Protein AF-B1V2M3-F1 (afdb_monomer)

InterPro domains:
  IPR053918 Domain of unknown function DUF6980 [PF22400] (13-69)

Nearest PDB structures (foldseek):
  5xri-assembly1_A-2  TM=4.148E-01  e=2.309E+00  Homo sapiens
  5xrn-assembly1_A-2  TM=4.129E-01  e=2.309E+00  Homo sapiens
  5xrj-assembly1_A  TM=4.052E-01  e=2.779E+00  Homo sapiens
  2dyc-assembly1_A  TM=4.418E-01  e=8.987E+00  Mus musculus
  8ato-assembly1_A  TM=3.778E-01  e=8.987E+00  Homo sapiens

Organism: NCBI:txid488537

Mean predicted aligned error: 5.08 Å

Structure (mmCIF, N/CA/C/O backbone):
data_AF-B1V2M3-F1
#
_entry.id   AF-B1V2M3-F1
#
loop_
_atom_site.group_PDB
_atom_site.id
_atom_site.type_symbol
_atom_site.label_atom_id
_atom_site.label_alt_id
_atom_site.label_comp_id
_atom_site.label_asym_id
_atom_site.label_entity_id
_atom_site.label_seq_id
_atom_site.pdbx_PDB_ins_code
_atom_site.Cartn_x
_atom_site.Cartn_y
_atom_site.Cartn_z
_atom_site.occupancy
_atom_site.B_iso_or_equiv
_atom_site.auth_seq_id
_atom_site.auth_comp_id
_atom_site.auth_asym_id
_atom_site.auth_atom_id
_atom_site.pdbx_PDB_model_num
ATOM 1 N N . MET A 1 1 ? -4.036 1.138 17.346 1.00 62.03 1 MET A N 1
ATOM 2 C CA . MET A 1 1 ? -3.816 -0.022 16.449 1.00 62.03 1 MET A CA 1
ATOM 3 C C . MET A 1 1 ? -2.397 -0.544 16.623 1.00 62.03 1 MET A C 1
ATOM 5 O O . MET A 1 1 ? -1.498 0.269 16.770 1.00 62.03 1 MET A O 1
ATOM 9 N N . ASN A 1 2 ? -2.187 -1.865 16.604 1.00 83.19 2 ASN A N 1
ATOM 10 C CA . ASN A 1 2 ? -0.848 -2.478 16.714 1.00 83.19 2 ASN A CA 1
ATOM 11 C C . ASN A 1 2 ? -0.195 -2.760 15.340 1.00 83.19 2 ASN A C 1
ATOM 13 O O . ASN A 1 2 ? 0.840 -3.410 15.250 1.00 83.19 2 ASN A O 1
ATOM 17 N N . CYS A 1 3 ? -0.831 -2.320 14.251 1.00 92.00 3 CYS A N 1
ATOM 18 C CA . CYS A 1 3 ? -0.347 -2.511 12.890 1.00 92.00 3 CYS A CA 1
ATOM 19 C C . CYS A 1 3 ? 0.430 -1.275 12.427 1.00 92.00 3 CYS A C 1
ATOM 21 O O . CYS A 1 3 ? -0.119 -0.175 12.401 1.00 92.00 3 CYS A O 1
ATOM 23 N N . ASP A 1 4 ? 1.675 -1.466 11.989 1.00 93.19 4 ASP A N 1
ATOM 24 C CA . ASP A 1 4 ? 2.516 -0.386 11.456 1.00 93.19 4 ASP A CA 1
ATOM 25 C C . ASP A 1 4 ? 1.916 0.314 10.228 1.00 93.19 4 ASP A C 1
ATOM 27 O O . ASP A 1 4 ? 2.192 1.488 9.984 1.00 93.19 4 ASP A O 1
ATOM 31 N N . PHE A 1 5 ? 1.091 -0.397 9.461 1.00 92.69 5 PHE A N 1
ATOM 32 C CA . PHE A 1 5 ? 0.423 0.129 8.272 1.00 92.69 5 PHE A CA 1
ATOM 33 C C . PHE A 1 5 ? -0.831 0.937 8.603 1.00 92.69 5 PHE A C 1
ATOM 35 O O . PHE A 1 5 ? -1.332 1.633 7.736 1.00 92.69 5 PHE A O 1
ATOM 42 N N . CYS A 1 6 ? -1.327 0.877 9.840 1.00 90.69 6 CYS A N 1
ATOM 43 C CA . CYS A 1 6 ? -2.521 1.611 10.259 1.00 90.69 6 CYS A CA 1
ATOM 44 C C . CYS A 1 6 ? -2.189 2.779 11.195 1.00 90.69 6 CYS A C 1
ATOM 46 O O . CYS A 1 6 ? -2.927 3.056 12.139 1.00 90.69 6 CYS A O 1
ATOM 48 N N . LYS A 1 7 ? -1.029 3.407 10.999 1.00 86.94 7 LYS A N 1
ATOM 49 C CA . LYS A 1 7 ? -0.654 4.609 11.742 1.00 86.94 7 LYS A CA 1
ATOM 50 C C . LYS A 1 7 ? -1.340 5.812 11.107 1.00 86.94 7 LYS A C 1
ATOM 52 O O . LYS A 1 7 ? -1.358 5.944 9.889 1.00 86.94 7 LYS A O 1
ATOM 57 N N . GLU A 1 8 ? -1.897 6.674 11.939 1.00 82.38 8 GLU A N 1
ATOM 58 C CA . GLU A 1 8 ? -2.436 7.954 11.495 1.00 82.38 8 GLU A CA 1
ATOM 59 C C . GLU A 1 8 ? -1.315 9.004 11.463 1.00 82.38 8 GLU A C 1
ATOM 61 O O . GLU A 1 8 ? -0.418 8.969 12.314 1.00 82.38 8 GLU A O 1
ATOM 66 N N . PRO A 1 9 ? -1.336 9.948 10.505 1.00 86.31 9 PRO A N 1
ATOM 67 C CA . PRO A 1 9 ? -2.242 10.018 9.349 1.00 86.31 9 PRO A CA 1
ATOM 68 C C . PRO A 1 9 ? -1.795 9.135 8.170 1.00 86.31 9 PRO A C 1
ATOM 70 O O . PRO A 1 9 ? -2.546 8.941 7.214 1.00 86.31 9 PRO A O 1
ATOM 73 N N . PHE A 1 10 ? -0.567 8.615 8.225 1.00 87.94 10 PHE A N 1
ATOM 74 C CA . PHE A 1 10 ? 0.026 7.796 7.175 1.00 87.94 10 PHE A CA 1
ATOM 75 C C . PHE A 1 10 ? 0.603 6.512 7.765 1.00 87.94 10 PHE A C 1
ATOM 77 O O . PHE A 1 10 ? 1.442 6.529 8.672 1.00 87.94 10 PHE A O 1
ATOM 84 N N . GLY A 1 11 ? 0.162 5.389 7.212 1.00 88.62 11 GLY A N 1
ATOM 85 C CA . GLY A 1 11 ? 0.728 4.085 7.479 1.00 88.62 11 GLY A CA 1
ATOM 86 C C . GLY A 1 11 ? 2.164 3.973 6.983 1.00 88.62 11 GLY A C 1
ATOM 87 O O . GLY A 1 11 ? 2.630 4.745 6.146 1.00 88.62 11 GLY A O 1
ATOM 88 N N . LYS A 1 12 ? 2.867 2.953 7.472 1.00 93.38 12 LYS A N 1
ATOM 89 C CA . LYS A 1 12 ? 4.177 2.568 6.945 1.00 93.38 12 LYS A CA 1
ATOM 90 C C . LYS A 1 12 ? 4.121 2.328 5.428 1.00 93.38 12 LYS A C 1
ATOM 92 O O . LYS A 1 12 ? 3.225 1.644 4.938 1.00 93.38 12 LYS A O 1
ATOM 97 N N . GLU A 1 13 ? 5.116 2.835 4.707 1.00 94.62 13 GLU A N 1
ATOM 98 C CA . GLU A 1 13 ? 5.290 2.550 3.282 1.00 94.62 13 GLU A CA 1
ATOM 99 C C . GLU A 1 13 ? 5.611 1.067 3.035 1.00 94.62 13 GLU A C 1
ATOM 101 O O . GLU A 1 13 ? 6.332 0.415 3.799 1.00 94.62 13 GLU A O 1
ATOM 106 N N . PHE A 1 14 ? 5.099 0.533 1.930 1.00 94.81 14 PHE A N 1
ATOM 107 C CA . PHE A 1 14 ? 5.403 -0.802 1.435 1.00 94.81 14 PHE A CA 1
ATOM 108 C C . PHE A 1 14 ? 5.745 -0.774 -0.052 1.00 94.81 14 PHE A C 1
ATOM 110 O O . PHE A 1 14 ? 5.257 0.055 -0.817 1.00 94.81 14 PHE A O 1
ATOM 117 N N . LYS A 1 15 ? 6.604 -1.709 -0.465 1.00 94.81 15 LYS A N 1
ATOM 118 C CA . LYS A 1 15 ? 7.050 -1.833 -1.854 1.00 94.81 15 LYS A CA 1
ATOM 119 C C . LYS A 1 15 ? 5.999 -2.540 -2.703 1.00 94.81 15 LYS A C 1
ATOM 121 O O . LYS A 1 15 ? 5.424 -3.539 -2.272 1.00 94.81 15 LYS A O 1
ATOM 126 N N . ILE A 1 16 ? 5.826 -2.065 -3.931 1.00 92.06 16 ILE A N 1
ATOM 127 C CA . ILE A 1 16 ? 5.066 -2.738 -4.983 1.00 92.06 16 ILE A CA 1
ATOM 128 C C . ILE A 1 16 ? 6.072 -3.424 -5.906 1.00 92.06 16 ILE A C 1
ATOM 130 O O . ILE A 1 16 ? 6.979 -2.792 -6.447 1.00 92.06 16 ILE A O 1
ATOM 134 N N . ASN A 1 17 ? 5.936 -4.740 -6.059 1.00 89.50 17 ASN A N 1
ATOM 135 C CA . ASN A 1 17 ? 6.810 -5.511 -6.937 1.00 89.50 17 ASN A CA 1
ATOM 136 C C . ASN A 1 17 ? 6.483 -5.240 -8.408 1.00 89.50 17 ASN A C 1
ATOM 138 O O . ASN A 1 17 ? 5.324 -5.044 -8.770 1.00 89.50 17 ASN A O 1
ATOM 142 N N . LYS A 1 18 ? 7.516 -5.285 -9.258 1.00 85.81 18 LYS A N 1
ATOM 143 C CA . LYS A 1 18 ? 7.380 -5.052 -10.697 1.00 85.81 18 LYS A CA 1
ATOM 144 C C . LYS A 1 18 ? 6.485 -6.127 -11.329 1.00 85.81 18 LYS A C 1
ATOM 146 O O . LYS A 1 18 ? 6.758 -7.320 -11.205 1.00 85.81 18 LYS A O 1
ATOM 151 N N . SER A 1 19 ? 5.452 -5.696 -12.044 1.00 86.38 19 SER A N 1
ATOM 152 C CA . SER A 1 19 ? 4.702 -6.531 -12.982 1.00 86.38 19 SER A CA 1
ATOM 153 C C . SER A 1 19 ? 5.637 -7.117 -14.056 1.00 86.38 19 SER A C 1
ATOM 155 O O . SER A 1 19 ? 6.578 -6.433 -14.465 1.00 86.38 19 SER A O 1
ATOM 157 N N . PRO A 1 20 ? 5.380 -8.341 -14.562 1.00 87.12 20 PRO A N 1
ATOM 158 C CA . PRO A 1 20 ? 6.107 -8.901 -15.707 1.00 87.12 20 PRO A CA 1
ATOM 159 C C . PRO A 1 20 ? 6.017 -8.034 -16.967 1.00 87.12 20 PRO A C 1
ATOM 161 O O . PRO A 1 20 ? 6.868 -8.127 -17.847 1.00 87.12 20 PRO A O 1
ATOM 164 N N . ASN A 1 21 ? 4.983 -7.197 -17.056 1.00 86.62 21 ASN A N 1
ATOM 165 C CA . ASN A 1 21 ? 4.814 -6.262 -18.152 1.00 86.62 21 ASN A CA 1
ATOM 166 C C . ASN A 1 21 ? 5.776 -5.076 -18.002 1.00 86.62 21 ASN A C 1
ATOM 168 O O . ASN A 1 21 ? 5.896 -4.495 -16.920 1.00 86.62 21 ASN A O 1
ATOM 172 N N . ASP A 1 22 ? 6.413 -4.669 -19.100 1.00 76.31 22 ASP A N 1
ATOM 173 C CA . ASP A 1 22 ? 7.381 -3.567 -19.104 1.00 76.31 22 ASP A CA 1
ATOM 174 C C . ASP A 1 22 ? 6.709 -2.194 -19.259 1.00 76.31 22 ASP A C 1
ATOM 176 O O . ASP A 1 22 ? 7.023 -1.404 -20.145 1.00 76.31 22 ASP A O 1
ATOM 180 N N . PHE A 1 23 ? 5.734 -1.926 -18.392 1.00 84.12 23 PHE A N 1
ATOM 181 C CA . PHE A 1 23 ? 5.103 -0.617 -18.278 1.00 84.12 23 PHE A CA 1
ATOM 182 C C . PHE A 1 23 ? 5.662 0.141 -17.077 1.00 84.12 23 PHE A C 1
ATOM 184 O O . PHE A 1 23 ? 6.044 -0.446 -16.055 1.00 84.12 23 PHE A O 1
ATOM 191 N N . GLU A 1 24 ? 5.663 1.468 -17.187 1.00 85.38 24 GLU A N 1
ATOM 192 C CA . GLU A 1 24 ? 5.871 2.319 -16.026 1.00 85.38 24 GLU A CA 1
ATOM 193 C C . GLU A 1 24 ? 4.769 2.062 -14.994 1.00 85.38 24 GLU A C 1
ATOM 195 O O . GLU A 1 24 ? 3.582 2.082 -15.317 1.00 85.38 24 GLU 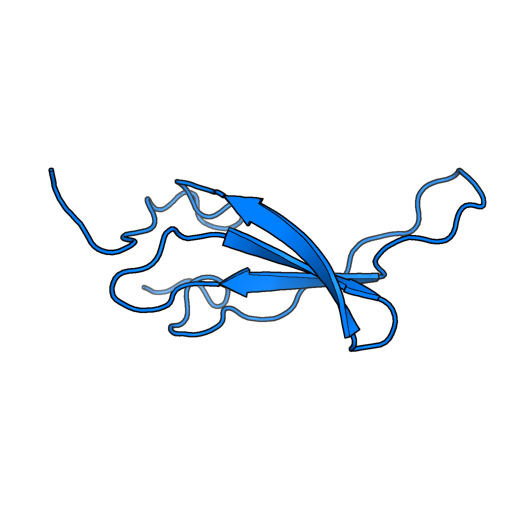A O 1
ATOM 200 N N . GLN A 1 25 ? 5.163 1.825 -13.745 1.00 90.00 25 GLN A N 1
ATOM 201 C CA . GLN A 1 25 ? 4.242 1.454 -12.676 1.00 90.00 25 GLN A CA 1
ATOM 202 C C . GLN A 1 25 ? 4.666 2.067 -11.337 1.00 90.00 25 GLN A C 1
ATOM 204 O O . GLN A 1 25 ? 5.835 2.443 -11.183 1.00 90.00 25 GLN A O 1
ATOM 209 N N . PRO A 1 26 ? 3.743 2.163 -10.368 1.00 94.25 26 PRO A N 1
ATOM 210 C CA . PRO A 1 26 ? 4.076 2.509 -8.993 1.00 94.25 26 PRO A CA 1
ATOM 211 C C . PRO A 1 26 ? 5.084 1.520 -8.396 1.00 94.25 26 PRO A C 1
ATOM 213 O O . PRO A 1 26 ? 5.025 0.323 -8.672 1.00 94.25 26 PRO A O 1
ATOM 216 N N . ASN A 1 27 ? 6.001 2.013 -7.568 1.00 93.69 27 ASN A N 1
ATOM 217 C CA . ASN A 1 27 ? 7.028 1.206 -6.904 1.00 93.69 27 ASN A CA 1
ATOM 218 C C . ASN A 1 27 ? 6.829 1.114 -5.385 1.00 93.69 27 ASN A C 1
ATOM 220 O O . ASN A 1 27 ? 7.385 0.221 -4.743 1.00 93.69 27 ASN A O 1
ATOM 224 N N . GLU A 1 28 ? 6.029 2.010 -4.813 1.00 95.88 28 GLU A N 1
ATOM 225 C CA . GLU A 1 28 ? 5.767 2.116 -3.379 1.00 95.88 28 GLU A CA 1
ATOM 226 C C . GLU A 1 28 ? 4.299 2.497 -3.149 1.00 95.88 28 GLU A C 1
ATOM 228 O O . GLU A 1 28 ? 3.628 3.011 -4.045 1.00 95.88 28 GLU A O 1
ATOM 233 N N . ALA A 1 29 ? 3.779 2.233 -1.957 1.00 96.62 29 ALA A N 1
ATOM 234 C CA . ALA A 1 29 ? 2.464 2.687 -1.529 1.00 96.62 29 ALA A CA 1
ATOM 235 C C . ALA A 1 29 ? 2.386 2.792 -0.006 1.00 96.62 29 ALA A C 1
ATOM 237 O O . ALA A 1 29 ? 3.203 2.217 0.712 1.00 96.62 29 ALA A O 1
ATOM 238 N N . PHE A 1 30 ? 1.387 3.513 0.490 1.00 95.94 30 PHE A N 1
ATOM 239 C CA . PHE A 1 30 ? 1.076 3.592 1.916 1.00 95.94 30 PHE A CA 1
ATOM 240 C C . PHE A 1 30 ? -0.432 3.715 2.134 1.00 95.94 30 PHE A C 1
ATOM 242 O O . PHE A 1 30 ? -1.178 4.077 1.222 1.00 95.94 30 PHE A O 1
ATOM 249 N N . ILE A 1 31 ? -0.878 3.399 3.351 1.00 95.12 31 ILE A N 1
ATOM 250 C CA . ILE 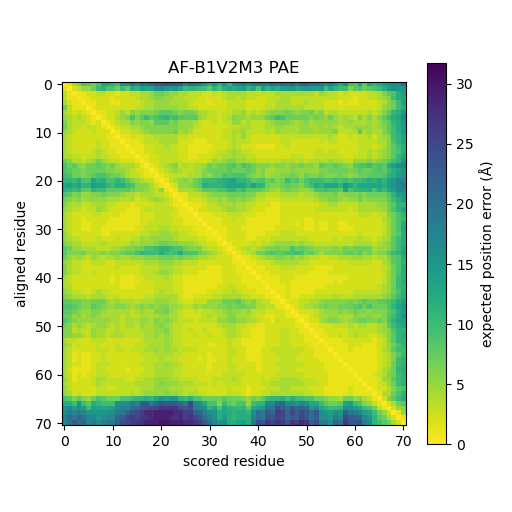A 1 31 ? -2.271 3.604 3.750 1.00 95.12 31 ILE A CA 1
ATOM 251 C C . ILE A 1 31 ? -2.435 5.035 4.260 1.00 95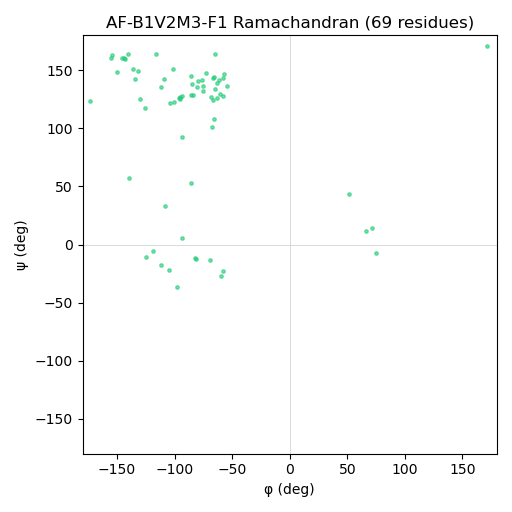.12 31 ILE A C 1
ATOM 253 O O . ILE A 1 31 ? -1.687 5.484 5.124 1.00 95.12 31 ILE A O 1
ATOM 257 N N . TYR A 1 32 ? -3.424 5.734 3.731 1.00 94.12 32 TYR A N 1
ATOM 258 C CA . TYR A 1 32 ? -3.848 7.060 4.140 1.00 94.12 32 TYR A CA 1
ATOM 259 C C . TYR A 1 32 ? -5.021 6.955 5.122 1.00 94.12 32 TYR A C 1
ATOM 261 O O . TYR A 1 32 ? -6.012 6.285 4.829 1.00 94.12 32 TYR A O 1
ATOM 269 N N . LEU A 1 33 ? -4.881 7.585 6.290 1.00 90.81 33 LEU A N 1
ATOM 270 C CA . LEU A 1 33 ? -5.813 7.533 7.422 1.00 90.81 33 LEU A CA 1
ATOM 271 C C . LEU A 1 33 ? -5.951 8.921 8.065 1.00 90.81 33 LEU A C 1
ATOM 273 O O . LEU A 1 33 ? -5.635 9.094 9.240 1.00 90.81 33 LEU A O 1
ATOM 277 N N . MET A 1 34 ? -6.356 9.939 7.300 1.00 86.38 34 MET A N 1
ATOM 278 C CA . MET A 1 34 ? -6.667 11.239 7.906 1.00 86.38 34 MET A CA 1
ATOM 279 C C . MET A 1 34 ? -8.024 11.223 8.610 1.00 86.38 34 MET A C 1
ATOM 281 O O . MET A 1 34 ? -9.000 10.639 8.135 1.00 86.38 34 MET A O 1
ATOM 285 N N . GLU A 1 35 ? -8.075 11.908 9.752 1.00 79.25 35 GLU A N 1
ATOM 286 C CA . GLU A 1 35 ? -9.305 12.125 10.503 1.00 79.25 35 GLU A CA 1
ATOM 287 C C . GLU A 1 35 ? -10.333 12.835 9.604 1.00 79.2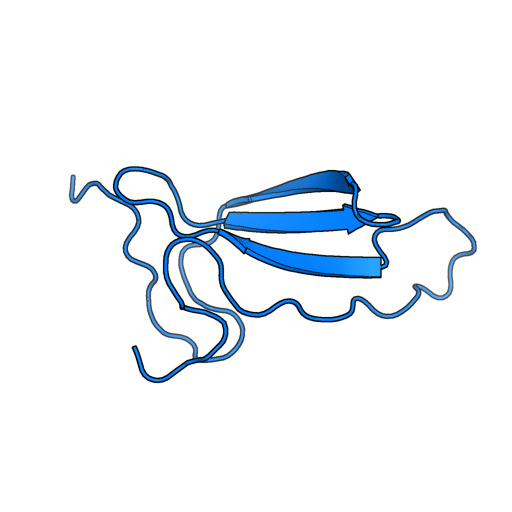5 35 GLU A C 1
ATOM 289 O O . GLU A 1 35 ? -10.039 13.879 9.021 1.00 79.25 35 GLU A O 1
ATOM 294 N N . ASN A 1 36 ? -11.549 12.285 9.510 1.00 80.75 36 ASN A N 1
ATOM 295 C CA . ASN A 1 36 ? -12.639 12.774 8.644 1.00 80.75 36 ASN A CA 1
ATOM 296 C C . ASN A 1 36 ? -12.471 12.565 7.133 1.00 80.75 36 ASN A C 1
ATOM 298 O O . ASN A 1 36 ? -13.239 13.151 6.369 1.00 80.75 36 ASN A O 1
ATOM 302 N N . ASP A 1 37 ? -11.535 11.720 6.706 1.00 86.69 37 ASP A N 1
ATOM 303 C CA . ASP A 1 37 ? -11.441 11.290 5.310 1.00 86.69 37 ASP A CA 1
ATOM 304 C C . ASP A 1 37 ? -11.678 9.780 5.167 1.00 86.69 37 ASP A C 1
ATOM 306 O O . ASP A 1 37 ? -11.647 9.026 6.146 1.00 86.69 37 ASP A O 1
ATOM 310 N N . THR A 1 38 ? -11.938 9.331 3.941 1.00 91.25 38 THR A N 1
ATOM 311 C CA . THR A 1 38 ? -12.069 7.909 3.627 1.00 91.25 38 THR A CA 1
ATOM 312 C C . THR A 1 38 ? -10.678 7.272 3.606 1.00 91.25 38 THR A C 1
ATOM 314 O O . THR A 1 38 ? -9.761 7.819 2.987 1.00 91.25 38 THR A O 1
ATOM 317 N N . PRO A 1 39 ? -10.466 6.122 4.274 1.00 93.75 39 PRO A N 1
ATOM 318 C CA . PRO A 1 39 ? -9.174 5.464 4.255 1.00 93.75 39 PRO A CA 1
AT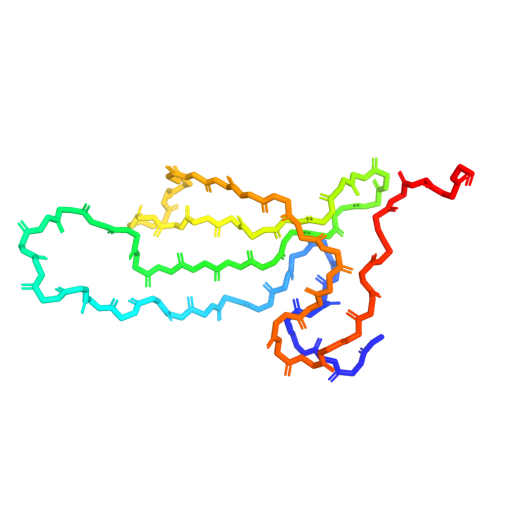OM 319 C C . PRO A 1 39 ? -8.834 5.037 2.833 1.00 93.75 39 PRO A C 1
ATOM 321 O O . PRO A 1 39 ? -9.684 4.505 2.120 1.00 93.75 39 PRO A O 1
ATOM 324 N N . GLY A 1 40 ? -7.582 5.211 2.435 1.00 95.38 40 GLY A N 1
ATOM 325 C CA . GLY A 1 40 ? -7.157 4.914 1.072 1.00 95.38 40 GLY A CA 1
ATOM 326 C C . GLY A 1 40 ? -5.786 4.269 1.013 1.00 95.38 40 GLY A C 1
ATOM 327 O O . GLY A 1 40 ? -5.018 4.312 1.969 1.00 95.38 40 GLY A O 1
ATOM 328 N N . ILE A 1 41 ? -5.458 3.677 -0.129 1.00 96.44 41 ILE A N 1
ATOM 329 C CA . ILE A 1 41 ? -4.079 3.334 -0.476 1.00 96.44 41 ILE A CA 1
ATOM 330 C C . ILE A 1 41 ? -3.602 4.355 -1.496 1.00 96.44 41 ILE A C 1
ATOM 332 O O . ILE A 1 41 ? -4.196 4.492 -2.564 1.00 96.44 41 ILE A O 1
ATOM 336 N N . VAL A 1 42 ? -2.519 5.055 -1.173 1.00 96.38 42 VAL A N 1
ATOM 337 C CA . VAL A 1 42 ? -1.865 5.996 -2.083 1.00 96.38 42 VAL A CA 1
ATOM 338 C C . VAL A 1 42 ? -0.728 5.272 -2.789 1.00 96.38 42 VAL A C 1
ATOM 340 O O . VAL A 1 42 ? 0.132 4.672 -2.145 1.00 96.38 42 VAL A O 1
ATOM 343 N N . LEU A 1 43 ? -0.731 5.329 -4.118 1.00 96.50 43 LEU A N 1
ATOM 344 C CA . LEU A 1 43 ? 0.276 4.724 -4.982 1.00 96.50 43 LEU A CA 1
ATOM 345 C C . LEU A 1 43 ? 1.364 5.743 -5.306 1.00 96.50 43 LEU A C 1
ATOM 347 O O . LEU A 1 43 ? 1.085 6.829 -5.820 1.00 96.50 43 LEU A O 1
ATOM 351 N N . MET A 1 44 ? 2.613 5.361 -5.081 1.00 95.69 44 MET A N 1
ATOM 352 C CA . MET A 1 44 ? 3.784 6.203 -5.271 1.00 95.69 44 MET A CA 1
ATOM 353 C C . MET A 1 44 ? 4.621 5.697 -6.443 1.00 95.69 44 MET A C 1
ATOM 355 O O . MET A 1 44 ? 4.897 4.504 -6.578 1.00 95.69 44 MET A O 1
ATOM 359 N N . LYS A 1 45 ? 5.056 6.632 -7.284 1.00 93.06 45 LYS A N 1
ATOM 360 C CA . LYS A 1 45 ? 6.043 6.423 -8.339 1.00 93.06 45 LYS A CA 1
ATOM 361 C C . LYS A 1 45 ? 7.158 7.440 -8.140 1.00 93.06 45 LYS A C 1
ATOM 363 O O . LYS A 1 45 ? 6.911 8.639 -8.222 1.00 93.06 45 LYS A O 1
ATOM 368 N N . ASN A 1 46 ? 8.380 6.979 -7.879 1.00 87.38 46 ASN A N 1
ATOM 369 C CA . ASN A 1 46 ? 9.549 7.851 -7.682 1.00 87.38 46 ASN A CA 1
ATOM 370 C C . ASN A 1 46 ? 9.303 8.969 -6.643 1.00 87.38 46 ASN A C 1
ATOM 372 O O . ASN A 1 46 ? 9.675 10.118 -6.871 1.00 87.38 46 ASN A O 1
ATOM 376 N N . LYS A 1 47 ? 8.672 8.634 -5.505 1.00 85.19 47 LYS A N 1
ATOM 377 C CA . LYS A 1 47 ? 8.286 9.570 -4.424 1.00 85.19 47 LYS A CA 1
ATOM 378 C C . LYS A 1 47 ? 7.217 10.608 -4.791 1.00 85.19 47 LYS A C 1
ATOM 380 O O . LYS A 1 47 ? 6.975 11.533 -4.021 1.00 85.19 47 LYS A O 1
ATOM 385 N N . SER A 1 48 ? 6.552 10.463 -5.932 1.00 90.88 48 SER A N 1
ATOM 386 C CA . SER A 1 48 ? 5.380 11.259 -6.302 1.00 90.88 48 SER A CA 1
ATOM 387 C C . SER A 1 48 ? 4.120 10.404 -6.264 1.00 90.88 48 SER A C 1
ATOM 389 O O . SER A 1 48 ? 4.154 9.234 -6.650 1.00 90.88 48 SER A O 1
ATOM 391 N N . SER A 1 49 ? 3.002 10.979 -5.819 1.00 92.12 49 SER A N 1
ATOM 392 C CA . SER A 1 49 ? 1.707 10.304 -5.899 1.00 92.12 49 SER A CA 1
ATOM 393 C C . SER A 1 49 ? 1.313 10.110 -7.365 1.00 92.12 49 SER A C 1
ATOM 395 O O . SER A 1 49 ? 1.459 11.000 -8.200 1.00 92.12 49 SER A O 1
ATOM 397 N N . SER A 1 50 ? 0.855 8.905 -7.684 1.00 94.12 50 SER A N 1
ATOM 398 C CA . SER A 1 50 ? 0.526 8.467 -9.048 1.00 94.12 50 SER A CA 1
ATOM 399 C C . SER A 1 50 ? -0.905 7.947 -9.183 1.00 94.12 50 SER A C 1
ATOM 401 O O . SER A 1 50 ? -1.395 7.759 -10.293 1.00 94.12 50 SER A O 1
ATOM 403 N N . GLY A 1 51 ? -1.586 7.738 -8.058 1.00 93.81 51 GLY A N 1
ATOM 404 C CA . GLY A 1 51 ? -2.963 7.273 -7.995 1.00 93.81 51 GLY A 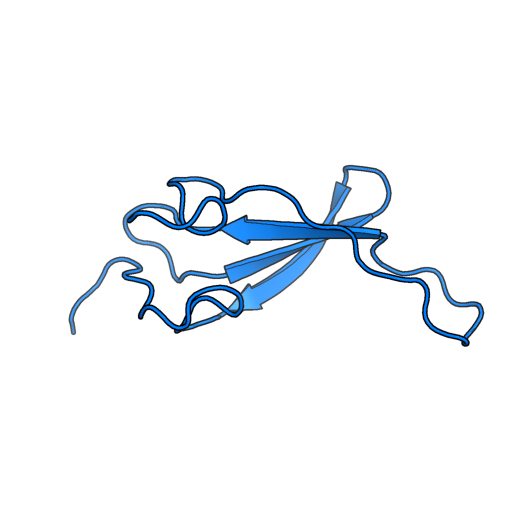CA 1
ATOM 405 C C . GLY A 1 51 ? -3.351 6.937 -6.563 1.00 93.81 51 GLY A C 1
ATOM 406 O O . GLY A 1 51 ? -2.504 6.918 -5.667 1.00 93.81 51 GLY A O 1
ATOM 407 N N . TRP A 1 52 ? -4.634 6.679 -6.349 1.00 94.81 52 TRP A N 1
ATOM 408 C CA . TRP A 1 52 ? -5.155 6.273 -5.054 1.00 94.81 52 TRP A CA 1
ATOM 40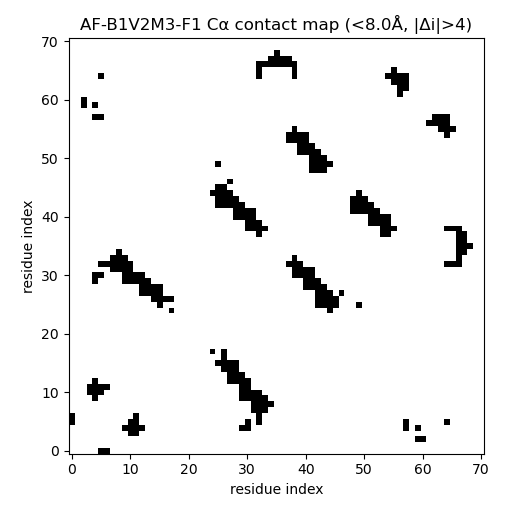9 C C . TRP A 1 52 ? -6.456 5.481 -5.230 1.00 94.81 52 TRP A C 1
ATOM 411 O O . TRP A 1 52 ? -7.087 5.558 -6.287 1.00 94.81 52 TRP A O 1
ATOM 421 N N . PHE A 1 53 ? -6.842 4.710 -4.217 1.00 95.00 53 PHE A N 1
ATOM 422 C CA . PHE A 1 53 ? -8.168 4.097 -4.141 1.00 95.00 53 PHE A CA 1
ATOM 423 C C . PHE A 1 53 ? -8.618 3.910 -2.691 1.00 95.00 53 PHE A C 1
ATOM 425 O O . PHE A 1 53 ? -7.791 3.667 -1.809 1.00 95.00 53 PHE A O 1
ATOM 432 N N . ASP A 1 54 ? -9.929 4.000 -2.467 1.00 95.56 54 ASP A N 1
ATOM 433 C CA . ASP A 1 54 ? -10.568 3.804 -1.164 1.00 95.56 54 ASP A CA 1
ATOM 434 C C . ASP A 1 54 ? -10.454 2.358 -0.670 1.00 95.56 54 ASP A C 1
ATOM 436 O O . ASP A 1 54 ? -10.608 1.397 -1.431 1.00 95.56 54 ASP A O 1
ATOM 440 N N . ILE A 1 55 ? -10.273 2.192 0.639 1.00 94.12 55 ILE A N 1
ATOM 441 C CA . ILE A 1 55 ? -10.319 0.902 1.324 1.00 94.12 55 ILE A CA 1
ATOM 442 C C . ILE A 1 55 ? -11.121 0.992 2.627 1.00 94.12 55 ILE A C 1
ATOM 444 O O . ILE A 1 55 ? -11.173 2.016 3.295 1.00 94.12 55 ILE A O 1
ATOM 448 N N . LYS A 1 56 ? -11.744 -0.123 3.024 1.00 93.19 56 LYS A N 1
ATOM 449 C CA . LYS A 1 56 ? -12.491 -0.229 4.297 1.00 93.19 56 LYS A CA 1
ATOM 450 C C . LYS A 1 56 ? -11.753 -1.026 5.370 1.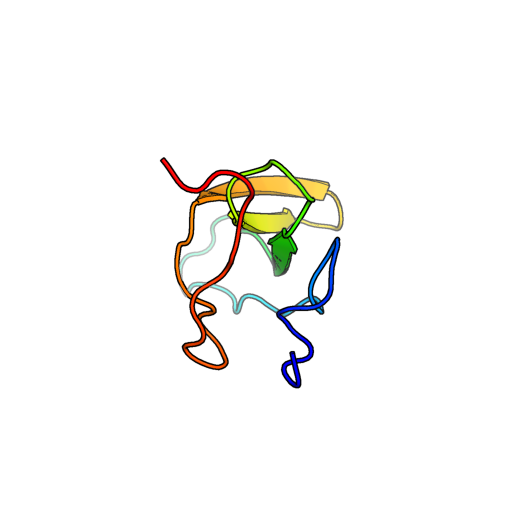00 93.19 56 LYS A C 1
ATOM 452 O O . LYS A 1 56 ? -12.049 -0.892 6.555 1.00 93.19 56 LYS A O 1
ATOM 457 N N . TYR A 1 57 ? -10.814 -1.870 4.956 1.00 93.75 57 TYR A N 1
ATOM 458 C CA . TYR A 1 57 ? -10.079 -2.787 5.820 1.00 93.75 57 TYR A CA 1
ATOM 459 C C . TYR A 1 57 ? -8.595 -2.719 5.489 1.00 93.75 57 TYR A C 1
ATOM 461 O O . TYR A 1 57 ? -8.227 -2.612 4.318 1.00 93.75 57 TYR A O 1
ATOM 469 N N . CYS A 1 58 ? -7.743 -2.813 6.508 1.00 93.50 58 CYS A N 1
ATOM 470 C CA . CYS A 1 58 ? -6.305 -2.896 6.311 1.00 93.50 58 CYS A CA 1
ATOM 471 C C . CYS A 1 58 ? -5.944 -4.219 5.615 1.00 93.50 58 CYS A C 1
ATOM 473 O O . CYS A 1 58 ? -6.234 -5.283 6.168 1.00 93.50 58 CYS A O 1
ATOM 475 N N . PRO A 1 59 ? -5.239 -4.202 4.470 1.00 94.19 59 PRO A N 1
ATOM 476 C CA . PRO A 1 59 ? -4.840 -5.429 3.781 1.00 94.19 59 PRO A CA 1
ATOM 477 C C . PRO A 1 59 ? -3.777 -6.242 4.542 1.00 94.19 59 PRO A C 1
ATOM 479 O O . PRO A 1 59 ? -3.539 -7.394 4.197 1.00 94.19 59 PRO A O 1
ATOM 482 N N . PHE A 1 60 ? -3.137 -5.666 5.567 1.00 94.88 60 PHE A N 1
ATOM 483 C CA . PHE A 1 60 ? -2.060 -6.319 6.322 1.00 94.88 60 PHE A CA 1
ATOM 484 C C . PHE A 1 60 ? -2.521 -6.956 7.634 1.00 94.88 60 PHE A C 1
ATOM 486 O O . PHE A 1 60 ? -1.997 -7.998 8.013 1.00 94.88 60 PHE A O 1
ATOM 493 N N . CYS A 1 61 ? -3.465 -6.337 8.349 1.00 94.81 61 CYS A N 1
ATOM 494 C CA . CYS A 1 61 ? -3.956 -6.856 9.632 1.00 94.81 61 CYS A CA 1
ATOM 495 C C . CYS A 1 61 ? -5.451 -7.192 9.644 1.00 94.81 61 CYS A C 1
ATOM 497 O O . CYS A 1 61 ? -5.929 -7.714 10.643 1.00 94.81 61 CYS A O 1
ATOM 499 N N . GLY A 1 62 ? -6.198 -6.888 8.577 1.00 93.50 62 GLY A N 1
ATOM 500 C CA . GLY A 1 62 ? -7.631 -7.184 8.464 1.00 93.50 62 GLY A CA 1
ATOM 501 C C . GLY A 1 62 ? -8.555 -6.277 9.284 1.00 93.50 62 GLY A C 1
ATOM 502 O O . GLY A 1 62 ? -9.771 -6.352 9.124 1.00 93.50 62 GLY A O 1
ATOM 503 N N . GLU A 1 63 ? -8.006 -5.402 10.128 1.00 91.75 63 GLU A N 1
ATOM 504 C CA . GLU A 1 63 ? -8.785 -4.461 10.938 1.00 91.75 63 GLU A CA 1
ATOM 505 C C . GLU A 1 63 ? -9.597 -3.502 10.063 1.00 91.75 63 GLU A C 1
ATOM 507 O O . GLU A 1 63 ? -9.117 -3.017 9.030 1.00 91.75 63 GLU A O 1
ATOM 512 N N . LYS A 1 64 ? -10.825 -3.200 10.499 1.00 90.75 64 LYS A N 1
ATOM 513 C CA . LYS A 1 64 ? -11.660 -2.178 9.863 1.00 90.75 64 LYS A CA 1
ATOM 514 C C . LYS A 1 64 ? -11.033 -0.807 10.114 1.00 90.75 64 LYS A C 1
ATOM 516 O O . LYS A 1 64 ? -10.769 -0.439 11.256 1.00 90.75 64 LYS A O 1
ATOM 521 N N . LEU A 1 65 ? -10.811 -0.056 9.044 1.00 89.25 65 LEU A N 1
ATOM 522 C CA . LEU A 1 65 ? -10.253 1.288 9.114 1.00 89.25 65 LEU A CA 1
ATOM 523 C C . LEU A 1 65 ? -11.388 2.274 9.396 1.00 89.25 65 LEU A C 1
ATOM 525 O O . LEU A 1 65 ? -12.427 2.243 8.734 1.00 89.25 65 LEU A O 1
ATOM 529 N N . MET A 1 66 ? -11.209 3.121 10.406 1.00 77.00 66 MET A N 1
ATOM 530 C CA . MET A 1 66 ? -12.170 4.167 10.741 1.00 77.00 66 MET A CA 1
ATOM 531 C C . MET A 1 66 ? -11.749 5.450 10.028 1.00 77.00 66 MET A C 1
ATOM 533 O O . MET A 1 66 ? -10.937 6.206 10.541 1.00 77.00 66 MET A O 1
ATOM 537 N N . GLY A 1 67 ? -12.282 5.672 8.828 1.00 64.25 67 GLY A N 1
ATOM 538 C CA . GLY A 1 67 ? -12.311 7.009 8.242 1.00 64.25 67 GLY A CA 1
ATOM 539 C C . GLY A 1 67 ? -13.529 7.751 8.760 1.00 64.25 67 GLY A C 1
ATOM 540 O O . GLY A 1 67 ? -14.595 7.149 8.925 1.00 64.25 67 GLY A O 1
ATOM 541 N N . GLY A 1 68 ? -13.387 9.028 9.094 1.00 53.44 68 GLY A N 1
ATOM 542 C CA . GLY A 1 68 ? -14.477 9.760 9.729 1.00 53.44 68 GLY A CA 1
ATOM 543 C C . GLY A 1 68 ? -15.664 9.950 8.780 1.00 53.44 68 GLY A C 1
ATOM 544 O O . GLY A 1 68 ? -15.655 10.830 7.933 1.00 53.44 68 GLY A O 1
ATOM 545 N N . LYS A 1 69 ? -16.699 9.126 8.944 1.00 42.28 69 LYS A N 1
ATOM 546 C CA . LYS A 1 69 ? -17.980 9.469 9.584 1.00 42.28 69 LYS A CA 1
ATOM 547 C C . LYS A 1 69 ? -18.807 8.190 9.698 1.00 42.28 69 LYS A C 1
ATOM 549 O O . LYS A 1 69 ? -19.056 7.499 8.716 1.00 42.28 69 LYS A O 1
ATOM 554 N N . ASN A 1 70 ? -19.210 7.883 10.928 1.00 44.97 70 ASN A N 1
ATOM 555 C CA . ASN A 1 70 ? -20.323 6.980 11.180 1.00 44.97 70 ASN A CA 1
ATOM 556 C C . ASN A 1 70 ? -21.577 7.683 10.648 1.00 44.97 70 ASN A C 1
ATOM 558 O O . ASN A 1 70 ? -21.978 8.696 11.224 1.00 44.97 70 ASN A O 1
ATOM 562 N N . GLU A 1 71 ? -22.117 7.206 9.531 1.00 41.91 71 GLU A N 1
ATOM 563 C CA . GLU A 1 71 ? -23.490 7.513 9.117 1.00 41.91 71 GLU A CA 1
ATOM 564 C C . GLU A 1 71 ? -24.448 6.511 9.768 1.00 41.91 71 GLU A C 1
ATOM 566 O O . GLU A 1 71 ? -24.120 5.297 9.760 1.00 41.91 71 GLU A O 1
#

pLDDT: mean 87.48, std 12.19, range [41.91, 96.62]

Foldseek 3Di:
DPAQLQDPQKHDKDADDDDPDPDQAFGIWGWGQDAQAFIKIFTHDPNDTDDMDGDQADPPPRHGHDHDDDD

Solvent-accessible surface area (backbone atoms only — not comparable to full-atom values): 4288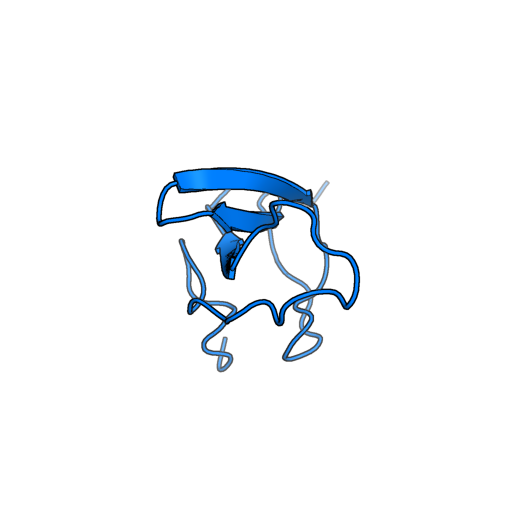 Å² total; per-residue (Å²): 127,95,46,66,52,66,34,74,53,56,15,50,74,45,78,44,78,83,64,94,61,98,63,94,65,56,46,32,31,30,33,39,41,44,89,62,33,78,22,25,41,40,31,19,36,96,90,36,85,74,51,70,48,80,50,61,50,41,93,87,76,64,47,74,55,87,32,50,67,93,126

Radius of gyration: 12.9 Å; Cα contacts (8 Å, |Δi|>4): 143; chains: 1; bounding box: 33×22×36 Å

Sequence (71 aa):
MNCDFCKEPFGKEFKINKSPNDFEQPNEAFIYLMENDTPGIVLMKNKSSSGWFDIKYCPFCGEKLMGGKNE

Secondary structure (DSSP, 8-state):
---GGG-SSBPPPEEPPPPSS-S----EEEEE--TTS--EEEEEETTEEEEEEE-SB-TTT-PBP--S---